Protein AF-A0A662JLK9-F1 (afdb_monomer_lite)

Sequence (64 aa):
MYDPKDEVRFRRRLAEGFLTEAERSLSMRDWRGVVSYSQLAVENAAKAIIALFRAPSWSHDPSR

Structure (mmCIF, N/CA/C/O backbone):
data_AF-A0A662JLK9-F1
#
_entry.id   AF-A0A662JLK9-F1
#
loop_
_atom_site.group_PDB
_atom_site.id
_atom_site.type_symbol
_atom_site.label_atom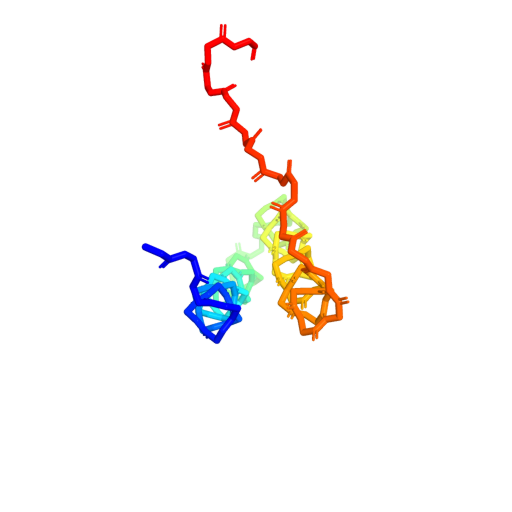_id
_atom_site.label_alt_id
_atom_site.label_comp_id
_atom_site.label_asym_id
_atom_site.label_entity_id
_atom_site.label_seq_id
_atom_site.pdbx_PDB_ins_code
_atom_site.Cartn_x
_atom_site.Cartn_y
_atom_site.Cartn_z
_atom_site.occupancy
_atom_site.B_iso_or_equiv
_atom_site.auth_seq_id
_atom_site.auth_comp_id
_atom_site.auth_asym_id
_atom_site.auth_atom_id
_atom_site.pdbx_PDB_model_num
ATOM 1 N N . MET A 1 1 ? 13.555 9.303 -17.349 1.00 55.72 1 MET A N 1
ATOM 2 C CA . MET A 1 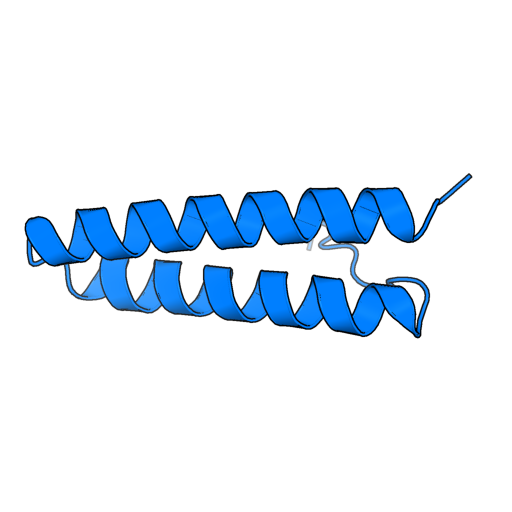1 ? 13.269 7.998 -17.984 1.00 55.72 1 MET A CA 1
ATOM 3 C C . MET A 1 1 ? 12.414 7.214 -17.004 1.00 55.72 1 MET A C 1
ATOM 5 O O . MET A 1 1 ? 12.761 7.205 -15.833 1.00 55.72 1 MET A O 1
ATOM 9 N N . TYR A 1 2 ? 11.274 6.676 -17.430 1.00 68.31 2 TYR A N 1
ATOM 10 C CA . TYR A 1 2 ? 10.380 5.907 -16.560 1.00 68.31 2 TYR A CA 1
ATOM 11 C C . TYR A 1 2 ? 11.001 4.524 -16.279 1.00 68.31 2 TYR A C 1
ATOM 13 O O . TYR A 1 2 ? 11.237 3.777 -17.228 1.00 68.31 2 TYR A O 1
ATOM 21 N N . ASP A 1 3 ? 11.295 4.201 -15.013 1.00 79.62 3 ASP A N 1
ATOM 22 C CA . ASP A 1 3 ? 11.696 2.850 -14.590 1.00 79.62 3 ASP A CA 1
ATOM 23 C C . ASP A 1 3 ? 10.454 2.112 -14.054 1.00 79.62 3 ASP A C 1
ATOM 25 O O . ASP A 1 3 ? 9.902 2.517 -13.026 1.00 79.62 3 ASP A O 1
ATOM 29 N N . PRO A 1 4 ? 10.010 1.014 -14.695 1.00 81.25 4 PRO A N 1
ATOM 30 C CA . PRO A 1 4 ? 8.928 0.178 -14.182 1.00 81.25 4 PRO A CA 1
ATOM 31 C C . PRO A 1 4 ? 9.098 -0.216 -12.711 1.00 81.25 4 PRO A C 1
ATOM 33 O O . PRO A 1 4 ? 8.115 -0.302 -11.980 1.00 81.25 4 PRO A O 1
ATOM 36 N N . LYS A 1 5 ? 10.336 -0.406 -12.236 1.00 87.50 5 LYS A N 1
ATOM 37 C CA . LYS A 1 5 ? 10.607 -0.756 -10.837 1.00 87.50 5 LYS A CA 1
ATOM 38 C C . LYS A 1 5 ? 10.262 0.375 -9.869 1.00 87.50 5 LYS A C 1
ATOM 40 O O . LYS A 1 5 ? 9.872 0.084 -8.738 1.00 87.50 5 LYS A O 1
ATOM 45 N N . ASP A 1 6 ? 10.405 1.634 -10.281 1.00 90.56 6 ASP A N 1
ATOM 46 C CA . ASP A 1 6 ? 10.012 2.783 -9.461 1.00 90.56 6 ASP A CA 1
ATOM 47 C C . ASP A 1 6 ? 8.496 2.848 -9.294 1.00 90.56 6 ASP A C 1
ATOM 49 O O . ASP A 1 6 ? 8.021 2.993 -8.168 1.00 90.56 6 ASP A O 1
ATOM 53 N N . GLU A 1 7 ? 7.732 2.633 -10.367 1.00 89.75 7 GLU A N 1
ATOM 54 C CA . GLU A 1 7 ? 6.268 2.572 -10.288 1.00 89.75 7 GLU A CA 1
ATOM 55 C C . GLU A 1 7 ? 5.803 1.398 -9.431 1.00 89.75 7 GLU A C 1
ATOM 57 O O . GLU A 1 7 ? 4.935 1.576 -8.579 1.00 89.75 7 GLU A O 1
ATOM 62 N N . VAL A 1 8 ? 6.395 0.207 -9.590 1.00 93.69 8 VAL A N 1
ATOM 63 C CA . VAL A 1 8 ? 6.053 -0.943 -8.740 1.00 93.69 8 VAL A CA 1
ATOM 64 C C . VAL A 1 8 ? 6.285 -0.611 -7.270 1.00 93.69 8 VAL A C 1
ATOM 66 O O . VAL A 1 8 ? 5.406 -0.849 -6.441 1.00 93.69 8 VAL A O 1
ATOM 69 N N . ARG A 1 9 ? 7.437 -0.017 -6.927 1.00 94.88 9 ARG A N 1
ATOM 70 C CA . ARG A 1 9 ? 7.731 0.403 -5.548 1.00 94.88 9 ARG A CA 1
ATOM 71 C C . ARG A 1 9 ? 6.744 1.453 -5.049 1.00 94.88 9 ARG A C 1
ATOM 73 O O . ARG A 1 9 ? 6.272 1.342 -3.919 1.00 94.88 9 ARG A O 1
ATOM 80 N N . PHE A 1 10 ? 6.440 2.452 -5.869 1.00 94.19 10 PHE A N 1
ATOM 81 C CA . PHE A 1 10 ? 5.511 3.525 -5.535 1.00 94.19 10 PHE A CA 1
ATOM 82 C C . PHE A 1 10 ? 4.098 2.989 -5.277 1.00 94.19 10 PHE A C 1
ATOM 84 O O . PHE A 1 10 ? 3.533 3.215 -4.208 1.00 94.19 10 PHE A O 1
ATOM 91 N N . ARG A 1 11 ? 3.560 2.197 -6.208 1.00 95.38 11 ARG A N 1
ATOM 92 C CA . ARG A 1 11 ? 2.233 1.581 -6.103 1.00 95.38 11 ARG A CA 1
ATOM 93 C C . ARG A 1 11 ? 2.130 0.622 -4.928 1.00 95.38 11 ARG A C 1
ATOM 95 O O . ARG A 1 11 ? 1.133 0.652 -4.215 1.00 95.38 11 ARG A O 1
ATOM 102 N N . ARG A 1 12 ? 3.174 -0.172 -4.673 1.00 97.19 12 ARG A N 1
ATOM 103 C CA . ARG A 1 12 ? 3.238 -1.041 -3.491 1.00 97.19 12 ARG A CA 1
ATOM 104 C C . ARG A 1 12 ? 3.128 -0.232 -2.197 1.00 97.19 12 ARG A C 1
ATOM 106 O O . ARG A 1 12 ? 2.320 -0.581 -1.349 1.00 97.19 12 ARG A O 1
ATOM 113 N N . ARG A 1 13 ? 3.875 0.874 -2.072 1.00 98.19 13 ARG A N 1
ATOM 114 C CA . ARG A 1 13 ? 3.804 1.760 -0.892 1.00 98.19 13 ARG A CA 1
ATOM 115 C C . ARG A 1 13 ? 2.415 2.373 -0.710 1.00 98.19 13 ARG A C 1
ATOM 117 O O . ARG A 1 13 ? 1.931 2.428 0.414 1.00 98.19 13 ARG A O 1
ATOM 124 N N . LEU A 1 14 ? 1.765 2.805 -1.795 1.00 98.25 14 LEU A N 1
ATOM 125 C CA . LEU A 1 14 ? 0.383 3.293 -1.730 1.00 98.25 14 LEU A CA 1
ATOM 126 C C . LEU A 1 14 ? -0.581 2.199 -1.266 1.00 98.25 14 LEU A C 1
ATOM 128 O O . LEU A 1 14 ? -1.414 2.457 -0.405 1.00 98.25 14 LEU A O 1
ATOM 132 N N . ALA A 1 15 ? -0.454 0.984 -1.804 1.00 98.62 15 ALA A N 1
ATOM 133 C CA . ALA A 1 15 ? -1.297 -0.138 -1.409 1.00 98.62 15 ALA A CA 1
ATOM 134 C C . ALA A 1 15 ? -1.146 -0.478 0.083 1.00 98.62 15 ALA A C 1
ATOM 136 O O . ALA A 1 15 ? -2.148 -0.625 0.776 1.00 98.62 15 ALA A O 1
ATOM 137 N N . GLU A 1 16 ? 0.093 -0.538 0.583 1.00 98.75 16 GLU A N 1
ATOM 138 C CA . GLU A 1 16 ? 0.405 -0.754 2.005 1.00 98.75 16 GLU A CA 1
ATOM 139 C C . GLU A 1 16 ? -0.183 0.363 2.892 1.00 98.75 16 GLU A C 1
ATOM 141 O O . GLU A 1 16 ? -0.798 0.087 3.924 1.00 98.75 16 GLU A O 1
ATOM 146 N N . GLY A 1 17 ? -0.054 1.625 2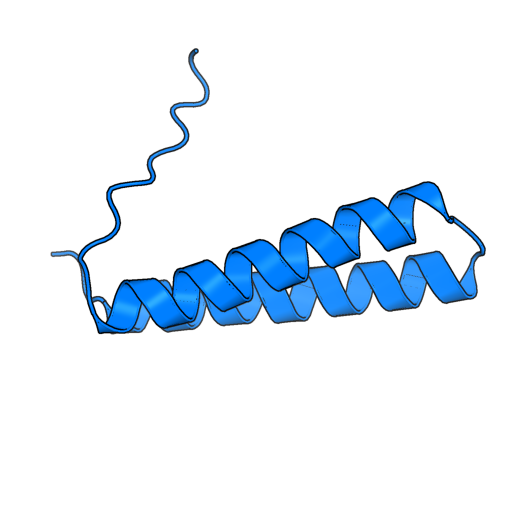.467 1.00 98.75 17 GLY A N 1
ATOM 147 C CA . GLY A 1 17 ? -0.618 2.774 3.178 1.00 98.75 17 GLY A CA 1
ATOM 148 C C . GLY A 1 17 ? -2.146 2.742 3.247 1.00 98.75 17 GLY A C 1
ATOM 149 O O . GLY A 1 17 ? -2.718 2.892 4.322 1.00 98.75 17 GLY A O 1
ATOM 150 N N . PHE A 1 18 ? -2.820 2.479 2.125 1.00 98.81 18 PHE A N 1
ATOM 151 C CA . PHE A 1 18 ? -4.279 2.368 2.109 1.00 98.81 18 PHE A CA 1
ATOM 152 C C . PHE A 1 18 ? -4.790 1.159 2.893 1.00 98.81 18 PHE A C 1
ATOM 154 O O . PHE A 1 18 ? -5.830 1.264 3.533 1.00 98.81 18 PHE A O 1
ATOM 161 N N . LEU A 1 19 ? -4.064 0.038 2.907 1.00 98.81 19 LEU A N 1
ATOM 162 C CA . LEU A 1 19 ? -4.423 -1.093 3.763 1.00 98.81 19 LEU A CA 1
ATOM 163 C C . LEU A 1 19 ? -4.377 -0.698 5.246 1.00 98.81 19 LEU A C 1
ATOM 165 O O . LEU A 1 19 ? -5.323 -0.974 5.978 1.00 98.81 19 LEU A O 1
ATOM 169 N N . THR A 1 20 ? -3.330 0.020 5.656 1.00 98.88 20 THR A N 1
ATOM 170 C CA . THR A 1 20 ? -3.190 0.521 7.034 1.00 98.88 20 THR A CA 1
ATOM 171 C C . THR A 1 20 ? -4.363 1.436 7.414 1.00 98.88 20 THR A C 1
ATOM 173 O O . THR A 1 20 ? -4.942 1.301 8.491 1.00 98.88 20 THR A O 1
ATOM 176 N N . GLU A 1 21 ? -4.770 2.343 6.520 1.00 98.81 21 GLU A N 1
ATOM 177 C CA . GLU A 1 21 ? -5.933 3.209 6.757 1.00 98.81 21 GLU A CA 1
ATOM 178 C C . GLU A 1 21 ? -7.256 2.427 6.771 1.00 98.81 21 GLU A C 1
ATOM 180 O O . GLU A 1 21 ? -8.129 2.718 7.588 1.00 98.81 21 GLU A O 1
ATOM 185 N N . ALA A 1 22 ? -7.404 1.385 5.946 1.00 98.88 22 ALA A N 1
ATOM 186 C CA . ALA A 1 22 ? -8.575 0.509 5.984 1.00 98.88 22 ALA A CA 1
ATOM 187 C C . ALA A 1 22 ? -8.696 -0.222 7.332 1.00 98.88 22 ALA A C 1
ATOM 189 O O . ALA A 1 22 ? -9.779 -0.262 7.918 1.00 98.88 22 ALA A O 1
ATOM 190 N N . GLU A 1 23 ? -7.589 -0.752 7.856 1.00 98.88 23 GLU A N 1
ATOM 191 C CA . GLU A 1 23 ? -7.523 -1.397 9.174 1.00 98.88 23 GLU A CA 1
ATOM 192 C C . GLU A 1 23 ? -7.827 -0.403 10.304 1.00 98.88 23 GLU A C 1
ATOM 194 O O . GLU A 1 23 ? -8.568 -0.713 11.245 1.00 98.88 23 GLU A O 1
ATOM 199 N N . ARG A 1 24 ? -7.331 0.834 10.188 1.00 98.81 24 ARG A N 1
ATOM 200 C CA . ARG A 1 24 ? -7.644 1.909 11.131 1.00 98.81 24 ARG A CA 1
ATOM 201 C C . ARG A 1 24 ? -9.130 2.266 11.103 1.00 98.81 24 ARG A C 1
ATOM 203 O O . ARG A 1 24 ? -9.755 2.299 12.165 1.00 98.81 24 ARG A O 1
ATOM 210 N N . SER A 1 25 ? -9.720 2.480 9.928 1.00 98.75 25 SER A N 1
ATOM 211 C CA . SER A 1 25 ? -11.163 2.718 9.780 1.00 98.75 25 SER A CA 1
ATOM 212 C C . SER A 1 25 ? -11.987 1.558 10.340 1.00 98.75 25 SER A C 1
ATOM 214 O O . SER A 1 25 ? -12.995 1.796 11.008 1.00 98.75 25 SER A O 1
ATOM 216 N N . LEU A 1 26 ? -11.531 0.313 10.161 1.00 98.69 26 LEU A N 1
ATOM 217 C CA . LEU A 1 26 ? -12.189 -0.870 10.716 1.00 98.69 26 LEU A CA 1
ATOM 218 C C . LEU A 1 26 ? -12.220 -0.820 12.246 1.00 98.69 26 LEU A C 1
ATOM 220 O O . LEU A 1 26 ? -13.276 -1.033 12.843 1.00 98.69 26 LEU A O 1
ATOM 224 N N . SER A 1 27 ? -11.096 -0.465 12.877 1.00 98.69 27 SER A N 1
ATOM 225 C CA . SER A 1 27 ? -11.007 -0.326 14.338 1.00 98.69 27 SER A CA 1
ATOM 226 C C . SER A 1 27 ? -11.971 0.730 14.900 1.00 98.69 27 SER A C 1
ATOM 228 O O . SER A 1 27 ? -12.497 0.572 16.001 1.00 98.69 27 SER A O 1
ATOM 230 N N . MET A 1 28 ? -12.264 1.771 14.114 1.00 98.50 28 MET A N 1
ATOM 231 C CA . MET A 1 28 ? -13.174 2.863 14.473 1.00 98.50 28 MET A CA 1
ATOM 232 C C . MET A 1 28 ? -14.626 2.616 14.032 1.00 98.50 28 MET A C 1
ATOM 234 O O . MET A 1 28 ? -15.484 3.460 14.285 1.00 98.50 28 MET A O 1
ATOM 238 N N . ARG A 1 29 ? -14.920 1.477 13.384 1.00 98.31 29 ARG A N 1
ATOM 239 C CA . ARG A 1 29 ? -16.221 1.171 12.750 1.00 98.31 29 ARG A CA 1
ATOM 240 C C . ARG A 1 29 ? -16.650 2.203 11.697 1.00 98.31 29 ARG A C 1
ATOM 242 O O . ARG A 1 29 ? -17.840 2.367 11.429 1.00 98.31 29 ARG A O 1
ATOM 249 N N . ASP A 1 30 ? -15.689 2.875 11.073 1.00 98.62 30 ASP A N 1
ATOM 250 C CA . ASP A 1 30 ? -15.924 3.722 9.906 1.00 98.62 30 ASP A CA 1
ATOM 251 C C . ASP A 1 30 ? -16.021 2.846 8.650 1.00 98.62 30 ASP A C 1
ATOM 253 O O . ASP A 1 30 ? -15.063 2.659 7.901 1.00 98.62 30 ASP A O 1
ATOM 257 N N . TRP A 1 31 ? -17.203 2.275 8.421 1.00 98.44 31 TRP A N 1
ATOM 258 C CA . TRP A 1 31 ? -17.436 1.333 7.322 1.00 98.44 31 TRP A CA 1
ATOM 259 C C . TRP A 1 31 ? -17.208 1.944 5.940 1.00 98.44 31 TRP A C 1
ATOM 261 O O . TRP A 1 31 ? -16.757 1.256 5.024 1.00 98.44 31 TRP A O 1
ATOM 271 N N . ARG A 1 32 ? -17.488 3.243 5.783 1.00 98.62 32 ARG A N 1
ATOM 272 C CA . ARG A 1 32 ? -17.244 3.945 4.520 1.00 98.62 32 ARG A CA 1
ATOM 273 C C . ARG A 1 32 ? -15.745 4.053 4.257 1.00 98.62 32 ARG A C 1
ATOM 275 O O . ARG A 1 32 ? -15.321 3.780 3.131 1.00 98.62 32 ARG A O 1
ATOM 282 N N . GLY A 1 33 ? -14.965 4.408 5.277 1.00 98.50 33 GLY A N 1
ATOM 283 C CA . GLY A 1 33 ? -13.507 4.415 5.213 1.00 98.50 33 GLY A CA 1
ATOM 284 C C . GLY A 1 33 ? -12.942 3.035 4.890 1.00 98.50 33 GLY A C 1
ATOM 285 O O . GLY A 1 33 ? -12.173 2.913 3.940 1.00 98.50 33 GLY A O 1
ATOM 286 N N . VAL A 1 34 ? -13.408 1.979 5.577 1.00 98.81 34 VAL A N 1
ATOM 287 C CA . VAL A 1 34 ? -12.970 0.589 5.328 1.00 98.81 34 VAL A CA 1
ATOM 288 C C . VAL A 1 34 ? -13.090 0.228 3.853 1.00 98.81 34 VAL A C 1
ATOM 290 O O . VAL A 1 34 ? -12.111 -0.205 3.248 1.00 98.81 34 VAL A O 1
ATOM 293 N N . VAL A 1 35 ? -14.270 0.418 3.258 1.00 98.75 35 VAL A N 1
ATOM 294 C CA . VAL A 1 35 ? -14.512 0.037 1.859 1.00 98.75 35 VAL A CA 1
ATOM 295 C C . VAL A 1 35 ? -13.684 0.895 0.902 1.00 98.75 35 VAL A C 1
ATOM 297 O O . VAL A 1 35 ? -13.059 0.358 -0.012 1.00 98.75 35 VAL A O 1
ATOM 300 N N . SER A 1 36 ? -13.638 2.211 1.129 1.00 98.69 36 SER A N 1
ATOM 301 C CA . SER A 1 36 ? -12.9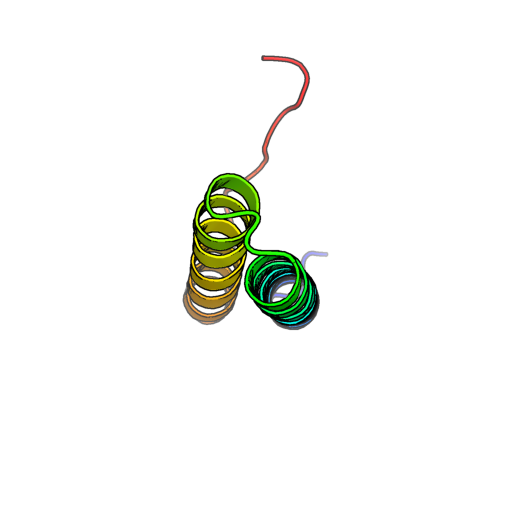34 3.149 0.244 1.00 98.69 36 SER A CA 1
ATOM 302 C C . SER A 1 36 ? -11.426 2.884 0.230 1.00 98.69 36 SER A C 1
ATOM 304 O O . SER A 1 36 ? -10.826 2.741 -0.834 1.00 98.69 36 SER A O 1
ATOM 306 N N . TYR A 1 37 ? -10.810 2.746 1.405 1.00 98.81 37 TYR A N 1
ATOM 307 C CA . TYR A 1 37 ? -9.381 2.467 1.510 1.00 98.81 37 TYR A CA 1
ATOM 308 C C . TYR A 1 37 ? -9.029 1.048 1.049 1.00 98.81 37 TYR A C 1
ATOM 310 O O . TYR A 1 37 ? -8.021 0.867 0.369 1.00 98.81 37 TYR A O 1
ATOM 318 N N . SER A 1 38 ? -9.891 0.055 1.299 1.00 98.75 38 SER A N 1
ATOM 319 C CA . SER A 1 38 ? -9.695 -1.302 0.766 1.00 98.75 38 SER A CA 1
ATOM 320 C C . SER A 1 38 ? -9.690 -1.321 -0.766 1.00 98.75 38 SER A C 1
ATOM 322 O O . SER A 1 38 ? -8.842 -1.975 -1.374 1.00 98.75 38 SER A O 1
ATOM 324 N N . GLN A 1 39 ? -10.593 -0.571 -1.409 1.00 98.75 39 GLN A N 1
ATOM 325 C CA . GLN A 1 39 ? -10.633 -0.452 -2.869 1.00 98.75 39 GLN A CA 1
ATOM 326 C C . GLN A 1 39 ? -9.332 0.152 -3.416 1.00 98.75 39 GLN A C 1
ATOM 328 O O . GLN A 1 39 ? 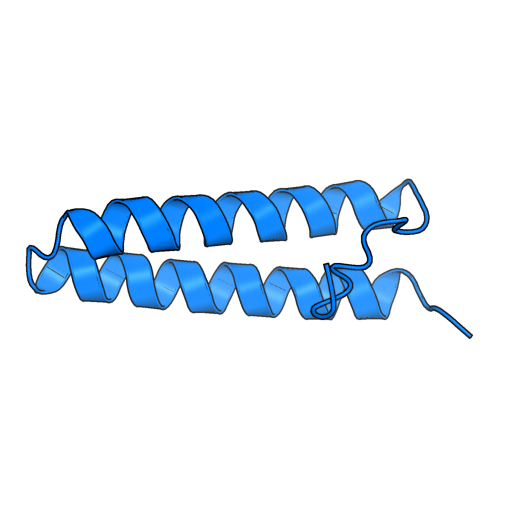-8.747 -0.406 -4.347 1.00 98.75 39 GLN A O 1
ATOM 333 N N . LEU A 1 40 ? -8.845 1.239 -2.809 1.00 98.62 40 LEU A N 1
ATOM 334 C CA . LEU A 1 40 ? -7.599 1.898 -3.213 1.00 98.62 40 LEU A CA 1
ATOM 335 C C . LEU A 1 40 ? -6.361 1.017 -2.988 1.00 98.62 40 LEU A C 1
ATOM 337 O O . LEU A 1 40 ? -5.431 1.046 -3.803 1.00 98.62 40 LEU A O 1
ATOM 341 N N . ALA A 1 41 ? -6.347 0.217 -1.918 1.00 98.81 41 ALA A N 1
ATOM 342 C CA . ALA A 1 41 ? -5.283 -0.744 -1.649 1.00 98.81 41 ALA A CA 1
ATOM 343 C C . ALA A 1 41 ? -5.201 -1.803 -2.760 1.00 98.81 41 ALA A C 1
ATOM 345 O O . ALA A 1 41 ? -4.140 -1.998 -3.360 1.00 98.81 41 ALA A O 1
ATOM 346 N N . VAL A 1 42 ? -6.337 -2.424 -3.097 1.00 98.56 42 VAL A N 1
ATOM 347 C CA . VAL A 1 42 ? -6.430 -3.425 -4.172 1.00 98.56 42 VAL A CA 1
ATOM 348 C C . VAL A 1 42 ? -6.072 -2.819 -5.529 1.00 98.56 42 VAL A C 1
ATOM 350 O O . VAL A 1 42 ? -5.311 -3.420 -6.288 1.00 98.56 42 VAL A O 1
ATOM 353 N N . GLU A 1 43 ? -6.562 -1.616 -5.833 1.00 97.88 43 GLU A N 1
ATOM 354 C CA . GLU A 1 43 ? -6.271 -0.933 -7.095 1.00 97.88 43 GLU A CA 1
ATOM 355 C C . GLU A 1 43 ? -4.770 -0.686 -7.280 1.00 97.88 43 GLU A C 1
ATOM 357 O O . GLU A 1 43 ? -4.214 -0.985 -8.340 1.00 97.88 43 GLU A O 1
ATOM 362 N N . ASN A 1 44 ? -4.089 -0.164 -6.256 1.00 97.62 44 ASN A N 1
ATOM 363 C CA . ASN A 1 44 ? -2.657 0.104 -6.353 1.00 97.62 44 ASN A CA 1
ATOM 364 C C . ASN A 1 44 ? -1.835 -1.191 -6.383 1.00 97.62 44 ASN A C 1
ATOM 366 O O . ASN A 1 44 ? -0.870 -1.262 -7.143 1.00 97.62 44 ASN A O 1
ATOM 370 N N . ALA A 1 45 ? -2.242 -2.239 -5.662 1.00 97.81 45 ALA A N 1
ATOM 371 C CA . ALA A 1 45 ? -1.605 -3.551 -5.763 1.00 97.81 45 ALA A CA 1
ATOM 372 C C . ALA A 1 45 ? -1.724 -4.135 -7.184 1.00 97.81 45 ALA A C 1
ATOM 374 O O . ALA A 1 45 ? -0.727 -4.564 -7.769 1.00 97.81 45 ALA A O 1
ATOM 375 N N . ALA A 1 46 ? -2.915 -4.076 -7.787 1.00 96.44 46 ALA A N 1
ATOM 376 C CA . ALA A 1 46 ? -3.135 -4.527 -9.158 1.00 96.44 46 ALA A CA 1
ATOM 377 C C . ALA A 1 46 ? -2.319 -3.703 -10.169 1.00 96.44 46 ALA A C 1
ATOM 379 O O . ALA A 1 46 ? -1.670 -4.270 -11.050 1.00 96.44 46 ALA A O 1
ATOM 380 N N . LYS A 1 47 ? -2.280 -2.372 -10.015 1.00 93.00 47 LYS A N 1
ATOM 381 C CA . LYS A 1 47 ? -1.451 -1.487 -10.852 1.00 93.00 47 LYS A CA 1
ATOM 382 C C . LYS A 1 47 ? 0.041 -1.802 -10.730 1.00 93.00 47 LYS A C 1
ATOM 384 O O . LYS A 1 47 ? 0.727 -1.783 -11.748 1.00 93.00 47 LYS A O 1
ATOM 389 N N . ALA A 1 48 ? 0.534 -2.148 -9.537 1.00 93.75 48 ALA A N 1
ATOM 390 C CA . ALA A 1 48 ? 1.917 -2.586 -9.345 1.00 93.75 48 ALA A CA 1
ATOM 391 C C . ALA A 1 48 ? 2.221 -3.868 -10.140 1.00 93.75 48 ALA A C 1
ATOM 393 O O . ALA A 1 48 ? 3.239 -3.945 -10.819 1.00 93.75 48 ALA A O 1
ATOM 394 N N . ILE A 1 49 ? 1.319 -4.855 -10.113 1.00 93.69 49 ILE A N 1
ATOM 395 C CA . ILE A 1 49 ? 1.478 -6.094 -10.890 1.00 93.69 49 ILE A CA 1
ATOM 396 C C . ILE A 1 49 ? 1.466 -5.787 -12.391 1.00 93.69 49 ILE A C 1
ATOM 398 O O . ILE A 1 49 ? 2.346 -6.242 -13.114 1.00 93.69 49 ILE A O 1
ATOM 402 N N . ILE A 1 50 ? 0.516 -4.977 -12.866 1.00 91.25 50 ILE A N 1
ATOM 403 C CA . ILE A 1 50 ? 0.413 -4.600 -14.285 1.00 91.25 50 ILE A CA 1
ATOM 404 C C . ILE A 1 50 ? 1.677 -3.872 -14.763 1.00 91.25 50 ILE A C 1
ATOM 406 O O . ILE A 1 50 ? 2.143 -4.141 -15.872 1.00 91.25 50 ILE A O 1
ATOM 410 N N . ALA A 1 51 ? 2.258 -3.001 -13.932 1.00 88.38 51 ALA A N 1
ATOM 411 C CA . ALA A 1 51 ? 3.464 -2.240 -14.259 1.00 88.38 51 ALA A CA 1
ATOM 412 C C . ALA A 1 51 ? 4.701 -3.122 -14.524 1.00 88.38 51 ALA A C 1
ATOM 414 O O . ALA A 1 51 ? 5.625 -2.676 -15.201 1.00 88.38 51 ALA A O 1
ATOM 415 N N . LEU A 1 52 ? 4.716 -4.381 -14.060 1.00 86.88 52 LEU A N 1
ATOM 416 C CA . LEU A 1 52 ? 5.761 -5.354 -14.412 1.00 86.88 52 LEU A CA 1
ATOM 41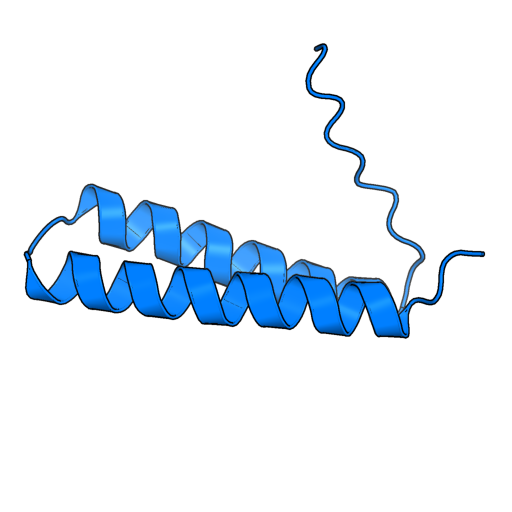7 C C . LEU A 1 52 ? 5.685 -5.810 -15.876 1.00 86.88 52 LEU A C 1
ATOM 419 O O . LEU A 1 52 ? 6.696 -6.215 -16.442 1.00 86.88 52 LEU A O 1
ATOM 423 N N . PHE A 1 53 ? 4.498 -5.759 -16.482 1.00 86.19 53 PHE A N 1
ATOM 424 C CA . PHE A 1 53 ? 4.239 -6.301 -17.819 1.00 86.19 53 PHE A CA 1
ATOM 425 C C . PHE A 1 53 ? 3.970 -5.219 -18.865 1.00 86.19 53 PHE A C 1
ATOM 427 O O . PHE A 1 53 ? 4.053 -5.493 -20.062 1.00 86.19 53 PHE A O 1
ATOM 434 N N . ARG A 1 54 ? 3.597 -4.004 -18.443 1.00 79.19 54 ARG A N 1
ATOM 435 C CA . ARG A 1 54 ? 3.231 -2.895 -19.333 1.00 79.19 54 ARG A CA 1
ATOM 436 C C . ARG A 1 54 ? 3.664 -1.558 -18.745 1.00 79.19 54 ARG A C 1
ATOM 438 O O . ARG A 1 54 ? 3.515 -1.327 -17.549 1.00 79.19 54 ARG A O 1
ATOM 445 N N . ALA A 1 55 ? 4.132 -0.650 -19.602 1.00 69.88 55 ALA A N 1
ATOM 446 C CA . ALA A 1 55 ? 4.308 0.745 -19.213 1.00 69.88 55 ALA A CA 1
ATOM 447 C C . ALA A 1 55 ? 2.939 1.338 -18.799 1.00 69.88 55 ALA A C 1
ATOM 449 O O . ALA A 1 55 ? 1.948 1.096 -19.496 1.00 69.88 55 ALA A O 1
ATOM 450 N N . PRO A 1 56 ? 2.837 2.082 -17.684 1.00 63.66 56 PRO A N 1
ATOM 451 C CA . PRO A 1 56 ? 1.581 2.652 -17.233 1.00 63.66 56 PRO A CA 1
ATOM 452 C C . PRO A 1 56 ? 1.151 3.766 -18.176 1.00 63.66 56 PRO A C 1
ATOM 454 O O . PRO A 1 56 ? 1.896 4.708 -18.425 1.00 63.66 56 PRO A O 1
ATOM 457 N N . SER A 1 57 ? -0.090 3.683 -18.641 1.00 65.12 57 SER A N 1
ATOM 458 C CA . SER A 1 57 ? -0.774 4.752 -19.374 1.00 65.12 57 SER A CA 1
ATOM 459 C C . SER A 1 57 ? -1.658 5.616 -18.464 1.00 65.12 57 SER A C 1
ATOM 461 O O . SER A 1 57 ? -2.418 6.451 -18.944 1.00 65.12 57 SER A O 1
ATOM 463 N N . TRP A 1 58 ? -1.621 5.383 -17.150 1.00 66.62 58 TRP A N 1
ATOM 464 C CA . TRP A 1 58 ? -2.549 5.974 -16.187 1.00 66.62 58 TRP A CA 1
ATOM 465 C C . TRP A 1 58 ? -2.022 7.318 -15.673 1.00 66.62 58 TRP A C 1
ATOM 467 O O . TRP A 1 58 ? -1.440 7.389 -14.592 1.00 66.62 58 TRP A O 1
ATOM 477 N N . SER A 1 59 ? -2.241 8.393 -16.427 1.00 55.91 59 SER A N 1
ATOM 478 C CA . SER A 1 59 ? -2.218 9.746 -15.870 1.00 55.91 59 SER A CA 1
ATOM 479 C C . SER A 1 59 ? -3.633 10.099 -15.419 1.00 55.91 59 SER A C 1
ATOM 481 O O . SER A 1 59 ? -4.522 10.248 -16.258 1.00 55.91 59 SER A O 1
ATOM 483 N N . HIS A 1 60 ? -3.869 10.248 -14.114 1.00 53.78 60 HIS A N 1
ATOM 484 C CA . HIS A 1 60 ? -4.972 11.113 -13.709 1.00 53.78 60 HIS A CA 1
ATOM 485 C C . HIS A 1 60 ? -4.502 12.535 -13.979 1.00 53.78 60 HIS A C 1
ATOM 487 O O . HIS A 1 60 ? -3.617 13.029 -13.288 1.00 53.78 60 HIS A O 1
ATOM 493 N N . ASP A 1 61 ? -5.029 13.133 -15.040 1.00 50.44 61 ASP A N 1
ATOM 494 C CA . ASP A 1 61 ? -4.972 14.570 -15.239 1.00 50.44 61 ASP A CA 1
ATOM 495 C C . ASP A 1 61 ? -5.989 15.201 -14.272 1.00 50.44 61 ASP A C 1
ATOM 497 O O . ASP A 1 61 ? -7.187 14.986 -14.451 1.00 50.44 61 ASP A O 1
ATOM 501 N N . PRO A 1 62 ? -5.554 15.925 -13.227 1.00 51.03 62 PRO A N 1
ATOM 502 C CA . PRO A 1 62 ? -6.460 16.566 -12.278 1.00 51.03 62 PRO A CA 1
ATOM 503 C C . PRO A 1 62 ? -7.179 17.802 -12.857 1.00 51.03 62 PRO A C 1
ATOM 505 O O . PRO A 1 62 ? -7.907 18.463 -12.122 1.00 51.03 62 PRO A O 1
ATOM 508 N N . SER A 1 63 ? -6.978 18.141 -14.139 1.00 54.47 63 SER A N 1
ATOM 509 C CA . SER A 1 63 ? -7.660 19.246 -14.832 1.00 54.47 63 SER A CA 1
ATOM 510 C C . SER A 1 63 ? -8.870 18.830 -15.692 1.00 54.47 63 SER A C 1
ATOM 512 O O . SER A 1 63 ? -9.402 19.661 -16.432 1.00 54.47 63 SER A O 1
ATOM 514 N N . ARG A 1 64 ? -9.349 17.581 -15.572 1.00 38.59 64 ARG A N 1
ATOM 515 C CA . ARG A 1 64 ? -10.592 17.086 -16.195 1.00 38.59 64 ARG A CA 1
ATOM 516 C C . ARG A 1 64 ? -11.567 16.477 -15.199 1.00 38.59 64 ARG A C 1
ATOM 518 O O . ARG A 1 64 ? -11.106 15.767 -14.281 1.00 38.59 64 ARG A O 1
#

Foldseek 3Di:
DDDLVVLLVVLQVLLVVLCVQLVVCVVVVVVVSVVVSNVSNVVSNVVSVVSVVDPDPDDPPVVD

Radius of gyration: 13.5 Å; chains: 1; bounding box: 31×26×34 Å

Secondary structure (DSSP, 8-state):
---HHHHHHHHHHHHHHHHHHHHHHHHTT-HHHHHHHHHHHHHHHHHHHHHTTS-------TT-

pLDDT: mean 88.43, std 15.91, range [38.59, 98.88]